Protein AF-A0A7C3MGQ8-F1 (afdb_monomer)

Solvent-accessible surface area (backbone atoms only — not comparable to full-atom values): 4516 Å² total; per-residue (Å²): 130,86,80,55,78,86,77,47,52,71,65,58,52,49,53,54,53,52,49,56,36,53,78,67,72,48,50,71,71,56,50,53,52,51,50,52,46,54,55,51,50,51,39,24,57,79,43,74,46,35,56,65,60,21,14,60,75,72,73,44,55,52,67,57,46,53,52,48,32,61,76,67,67,57,76,83,110

Structu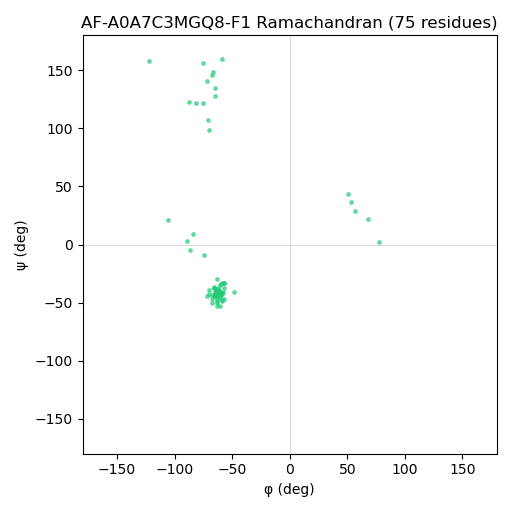re (mmCIF, N/CA/C/O backbone):
data_AF-A0A7C3MGQ8-F1
#
_entry.id   AF-A0A7C3MGQ8-F1
#
loop_
_atom_site.group_PDB
_atom_site.id
_atom_site.type_symbol
_atom_site.label_atom_id
_atom_site.label_alt_id
_atom_site.label_comp_id
_atom_site.label_asym_id
_atom_site.label_entity_id
_atom_site.label_seq_id
_atom_site.pdbx_PDB_ins_code
_atom_site.Cartn_x
_atom_site.Cartn_y
_atom_site.Cartn_z
_atom_site.occupancy
_atom_site.B_iso_or_equiv
_atom_site.auth_seq_id
_atom_site.auth_comp_id
_atom_site.auth_asym_id
_atom_site.auth_atom_id
_atom_site.pdbx_PDB_model_num
ATOM 1 N N . MET A 1 1 ? -32.702 1.546 -1.049 1.00 47.66 1 MET A N 1
ATOM 2 C CA . MET A 1 1 ? -31.938 0.414 -1.616 1.00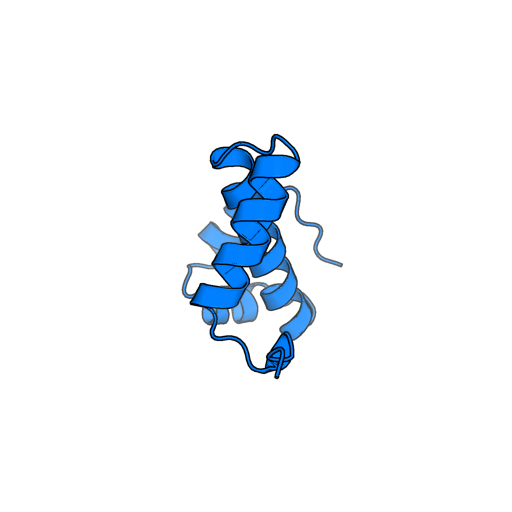 47.66 1 MET A CA 1
ATOM 3 C C . MET A 1 1 ? -30.507 0.551 -1.135 1.00 47.66 1 MET A C 1
ATOM 5 O O . MET A 1 1 ? -29.975 1.651 -1.237 1.00 47.66 1 MET A O 1
ATOM 9 N N . ALA A 1 2 ? -29.919 -0.489 -0.545 1.00 70.62 2 ALA A N 1
ATOM 10 C CA . ALA A 1 2 ? -28.493 -0.462 -0.229 1.00 70.62 2 ALA A CA 1
ATOM 11 C C . ALA A 1 2 ? -27.714 -0.409 -1.554 1.00 70.62 2 ALA A C 1
ATOM 13 O O . ALA A 1 2 ? -28.005 -1.192 -2.456 1.00 70.62 2 ALA A O 1
ATOM 14 N N . LYS A 1 3 ? -26.789 0.544 -1.707 1.00 73.62 3 LYS A N 1
ATOM 15 C CA . LYS A 1 3 ? -25.846 0.526 -2.834 1.00 73.62 3 LYS A CA 1
ATOM 16 C C . LYS A 1 3 ? -24.949 -0.705 -2.687 1.00 73.62 3 LYS A C 1
ATOM 18 O O . LYS A 1 3 ? -24.420 -0.945 -1.604 1.00 73.62 3 LYS A O 1
ATOM 23 N N . GLU A 1 4 ? -24.742 -1.441 -3.771 1.00 83.56 4 GLU A N 1
ATOM 24 C CA . GLU A 1 4 ? -23.726 -2.493 -3.829 1.00 83.56 4 GLU A CA 1
ATOM 25 C C . GLU A 1 4 ? -22.322 -1.872 -3.735 1.00 83.56 4 GLU A C 1
ATOM 27 O O . GLU A 1 4 ? -22.086 -0.774 -4.245 1.00 83.56 4 GLU A O 1
ATOM 32 N N . PHE A 1 5 ? -21.350 -2.582 -3.148 1.00 82.50 5 PHE A N 1
ATOM 33 C CA . PHE A 1 5 ? -19.991 -2.049 -2.955 1.00 82.50 5 PHE A CA 1
ATOM 34 C C . PHE A 1 5 ? -19.331 -1.602 -4.270 1.00 82.50 5 PHE A C 1
ATOM 36 O O . PHE A 1 5 ? -18.585 -0.625 -4.301 1.00 82.50 5 PHE A O 1
ATOM 43 N N . LYS A 1 6 ? -19.629 -2.279 -5.386 1.00 87.25 6 LYS A N 1
ATOM 44 C CA . LYS A 1 6 ? -19.112 -1.921 -6.716 1.00 87.25 6 LYS A CA 1
ATOM 45 C C . LYS A 1 6 ? -19.538 -0.513 -7.161 1.00 87.25 6 LYS A C 1
ATOM 47 O O . LYS A 1 6 ? -18.711 0.182 -7.751 1.00 87.25 6 LYS A O 1
ATOM 52 N N . ASP A 1 7 ? -20.746 -0.084 -6.790 1.00 93.50 7 ASP A N 1
ATOM 53 C CA . ASP A 1 7 ? -21.385 1.169 -7.221 1.00 93.50 7 ASP A CA 1
ATOM 54 C C . ASP A 1 7 ? -21.006 2.367 -6.332 1.00 93.50 7 ASP A C 1
ATOM 56 O O . ASP A 1 7 ? -21.384 3.510 -6.602 1.00 93.50 7 ASP A O 1
ATOM 60 N N . LEU A 1 8 ? -20.248 2.120 -5.261 1.00 94.81 8 LEU A N 1
ATOM 61 C CA . LEU A 1 8 ? -19.707 3.166 -4.406 1.00 94.81 8 LEU A CA 1
ATOM 62 C C . LEU A 1 8 ? -18.575 3.923 -5.112 1.00 94.81 8 LEU A C 1
ATOM 64 O O . LEU A 1 8 ? -17.695 3.343 -5.766 1.00 94.81 8 LEU A O 1
ATOM 68 N N . SER A 1 9 ? -18.560 5.235 -4.909 1.00 95.94 9 SER A N 1
ATOM 69 C CA . SER A 1 9 ? -17.423 6.091 -5.225 1.00 95.94 9 SER A CA 1
ATOM 70 C C . SER A 1 9 ? -16.177 5.645 -4.454 1.00 95.94 9 SER A C 1
ATOM 72 O O . SER A 1 9 ? -16.253 4.979 -3.419 1.00 95.94 9 SER A O 1
ATOM 74 N N . ILE A 1 10 ? -14.997 6.047 -4.933 1.00 94.56 10 ILE A N 1
ATOM 75 C CA . ILE A 1 10 ? -13.733 5.775 -4.228 1.00 94.56 10 ILE A CA 1
ATOM 76 C C . ILE A 1 10 ? -13.775 6.354 -2.809 1.00 94.56 10 ILE A C 1
ATOM 78 O O . ILE A 1 10 ? -13.279 5.723 -1.880 1.00 94.56 10 ILE A O 1
ATOM 82 N N . ARG A 1 11 ? -14.401 7.525 -2.628 1.00 95.31 11 ARG A N 1
ATOM 83 C CA . ARG A 1 11 ? -14.534 8.159 -1.316 1.00 95.31 11 ARG A CA 1
ATOM 84 C C . ARG A 1 11 ? -15.361 7.307 -0.354 1.00 95.31 11 ARG A C 1
ATOM 86 O O . ARG A 1 11 ? -14.887 7.033 0.740 1.00 95.31 11 ARG A O 1
ATOM 93 N N . GLU A 1 12 ? -16.539 6.851 -0.780 1.00 95.88 12 GLU A N 1
ATOM 94 C CA . GLU A 1 12 ? -17.400 5.969 0.024 1.00 95.88 12 GLU A CA 1
ATOM 95 C C . GLU A 1 12 ? -16.671 4.656 0.378 1.00 95.88 12 GLU A C 1
ATOM 97 O O . GLU A 1 12 ? -16.696 4.225 1.528 1.00 95.88 12 GLU A O 1
ATOM 102 N N . LYS A 1 13 ? -15.946 4.053 -0.577 1.00 95.50 13 LYS A N 1
ATOM 103 C CA . LYS A 1 13 ? -15.133 2.843 -0.335 1.00 95.50 13 LYS A CA 1
ATOM 104 C C . LYS A 1 13 ? -14.033 3.086 0.701 1.00 95.50 13 LYS A C 1
ATOM 106 O O . LYS A 1 13 ? -13.835 2.266 1.591 1.00 95.50 13 LYS A O 1
ATOM 111 N N . MET A 1 14 ? -13.336 4.218 0.600 1.00 95.75 14 MET A N 1
ATOM 112 C CA . MET A 1 14 ? -12.288 4.593 1.550 1.00 95.75 14 MET A CA 1
ATOM 113 C C . MET A 1 14 ? -12.838 4.849 2.953 1.00 95.75 14 MET A C 1
ATOM 115 O O . MET A 1 14 ? -12.185 4.493 3.925 1.00 95.75 14 MET A O 1
ATOM 119 N N . GLU A 1 15 ? -14.030 5.434 3.078 1.00 96.25 15 GLU A N 1
ATOM 120 C CA . GLU A 1 15 ? -14.665 5.659 4.382 1.00 96.25 15 GLU A CA 1
ATOM 121 C C . GLU A 1 15 ? -15.033 4.354 5.087 1.00 96.25 15 GLU A C 1
ATOM 123 O O . G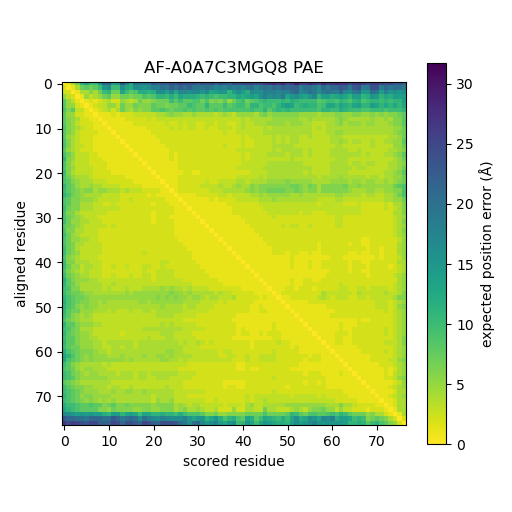LU A 1 15 ? -14.873 4.263 6.302 1.00 96.25 15 GLU A O 1
ATOM 128 N N . ILE A 1 16 ? -15.482 3.342 4.338 1.00 95.75 16 ILE A N 1
ATOM 129 C CA . ILE A 1 16 ? -15.754 2.005 4.882 1.00 95.75 16 ILE A CA 1
ATOM 130 C C . ILE A 1 16 ? -14.458 1.383 5.416 1.00 95.75 16 ILE A C 1
ATOM 132 O O . ILE A 1 16 ? -14.387 1.042 6.592 1.00 95.75 16 ILE A O 1
ATOM 136 N N . ILE A 1 17 ? -13.406 1.338 4.592 1.00 95.38 17 ILE A N 1
ATOM 137 C CA . ILE A 1 17 ? -12.111 0.751 4.977 1.00 95.38 17 ILE A CA 1
ATOM 138 C C . ILE A 1 17 ? -11.499 1.493 6.174 1.00 95.38 17 ILE A C 1
ATOM 140 O O . ILE A 1 17 ? -10.982 0.870 7.098 1.00 95.38 17 ILE A O 1
ATOM 144 N N . ALA A 1 18 ? -11.562 2.827 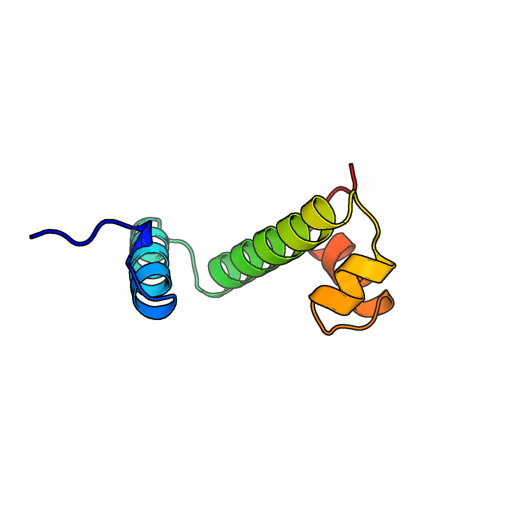6.186 1.00 96.06 18 ALA A N 1
ATOM 145 C CA . ALA A 1 18 ? -11.012 3.624 7.278 1.00 96.06 18 ALA A CA 1
ATOM 146 C C . ALA A 1 18 ? -11.715 3.339 8.614 1.00 96.06 18 ALA A C 1
ATOM 148 O O . ALA A 1 18 ? -11.040 3.246 9.639 1.00 96.06 18 ALA A O 1
ATOM 149 N N . LYS A 1 19 ? -13.044 3.167 8.608 1.00 96.88 19 LYS A N 1
ATOM 150 C CA . LYS A 1 19 ? -13.802 2.783 9.808 1.00 96.88 19 LYS A CA 1
ATOM 151 C C . LYS A 1 19 ? -13.392 1.399 10.305 1.00 96.88 19 LYS A C 1
ATOM 153 O O . LYS A 1 19 ? -13.040 1.274 11.472 1.00 96.88 19 LYS A O 1
ATOM 158 N N . GLU A 1 20 ? -13.335 0.405 9.418 1.00 96.31 20 GLU A N 1
ATOM 159 C CA . GLU A 1 20 ? -12.918 -0.964 9.765 1.00 96.31 20 GLU A CA 1
ATOM 160 C C . GLU A 1 20 ? -11.500 -1.007 10.364 1.00 96.31 20 GLU A C 1
ATOM 162 O O . GLU A 1 20 ? -11.246 -1.699 11.353 1.00 96.31 20 GLU A O 1
ATOM 167 N N . MET A 1 21 ? -10.568 -0.227 9.805 1.00 96.50 21 MET A N 1
ATOM 168 C CA . MET A 1 21 ? -9.204 -0.109 10.329 1.00 96.50 21 MET A CA 1
ATOM 169 C C . MET A 1 21 ? -9.175 0.527 11.726 1.00 96.50 21 MET A C 1
ATOM 171 O O . MET A 1 21 ? -8.466 0.036 12.604 1.00 96.50 21 MET A O 1
ATOM 175 N N . MET A 1 22 ? -9.964 1.582 11.955 1.00 95.38 22 MET A N 1
ATOM 176 C CA . MET A 1 22 ? -10.066 2.234 13.267 1.00 95.38 22 MET A CA 1
ATOM 177 C C . MET A 1 22 ? -10.674 1.308 14.325 1.00 95.38 22 MET A C 1
ATOM 179 O O . MET A 1 22 ? -10.159 1.237 15.439 1.00 95.38 22 MET A O 1
ATOM 183 N N . GLU A 1 23 ? -11.721 0.561 13.975 1.00 96.75 23 GLU A N 1
ATOM 184 C CA . GLU A 1 23 ? -12.341 -0.442 14.854 1.00 96.75 23 GLU A CA 1
ATOM 185 C C . GLU A 1 23 ? -11.373 -1.587 15.193 1.00 96.75 23 GLU A C 1
ATOM 187 O O . GLU A 1 23 ? -11.404 -2.133 16.295 1.00 96.75 23 GLU A O 1
ATOM 192 N N . SER A 1 24 ? -10.451 -1.892 14.278 1.00 95.56 24 SER A N 1
ATOM 193 C CA . SER A 1 24 ? -9.398 -2.899 14.451 1.00 95.56 24 SER A CA 1
ATOM 194 C C . SER A 1 24 ? -8.151 -2.379 15.185 1.00 95.56 24 SER A C 1
ATOM 196 O O . SER A 1 24 ? -7.147 -3.086 15.240 1.00 95.56 24 SER A O 1
ATOM 198 N N . ASN A 1 25 ? -8.183 -1.161 15.749 1.00 95.44 25 ASN A N 1
ATOM 199 C CA . ASN A 1 25 ? -7.038 -0.493 16.390 1.00 95.44 25 ASN A CA 1
ATOM 200 C C . ASN A 1 25 ? -5.802 -0.332 15.482 1.00 95.44 25 ASN A C 1
ATOM 202 O O . ASN A 1 25 ? -4.673 -0.284 15.968 1.00 95.44 25 ASN A O 1
ATOM 206 N N . ILE A 1 26 ? -5.999 -0.221 14.168 1.00 96.50 26 ILE A N 1
ATOM 207 C CA . ILE A 1 26 ? -4.916 0.068 13.225 1.00 96.50 26 ILE A CA 1
ATOM 208 C C . ILE A 1 26 ? -4.664 1.575 13.236 1.00 96.50 26 ILE A C 1
ATOM 210 O O . ILE A 1 26 ? -5.552 2.376 12.926 1.00 96.50 26 ILE A O 1
ATOM 214 N N . TYR A 1 27 ? -3.438 1.984 13.559 1.00 95.94 27 TYR A N 1
ATOM 215 C CA . TYR A 1 27 ? -3.086 3.399 13.551 1.00 95.94 27 TYR A CA 1
ATOM 216 C C . TYR A 1 27 ? -2.910 3.923 12.123 1.00 95.94 27 TYR A C 1
ATOM 218 O O . TYR A 1 27 ? -2.545 3.194 11.202 1.00 95.94 27 TYR A O 1
ATOM 226 N N . LEU A 1 28 ? -3.077 5.238 11.940 1.00 95.69 28 LEU A N 1
ATOM 227 C CA . LEU A 1 28 ? -2.965 5.901 10.633 1.00 95.69 28 LEU A CA 1
ATOM 228 C C . LEU A 1 28 ? -1.692 5.510 9.863 1.00 95.69 28 LEU A C 1
ATOM 230 O O . LEU A 1 28 ? -1.733 5.287 8.656 1.00 95.69 28 LEU A O 1
ATOM 234 N N . ARG A 1 29 ? -0.552 5.409 10.555 1.00 95.62 29 ARG A N 1
ATOM 235 C CA . ARG A 1 29 ? 0.726 5.039 9.933 1.00 95.62 29 ARG A CA 1
ATOM 236 C C . ARG A 1 29 ? 0.705 3.619 9.362 1.00 95.62 29 ARG A C 1
ATOM 238 O O . ARG A 1 29 ? 1.266 3.392 8.293 1.00 95.62 29 ARG A O 1
ATOM 245 N N . GLU A 1 30 ? 0.078 2.685 10.065 1.00 95.69 30 GLU A N 1
ATOM 246 C CA . GLU A 1 30 ? -0.056 1.292 9.637 1.00 95.69 30 GLU A CA 1
ATOM 247 C C . GLU A 1 30 ? -1.040 1.186 8.472 1.00 95.69 30 GLU A C 1
ATOM 249 O O . GLU A 1 30 ? -0.712 0.577 7.459 1.00 95.69 30 GLU A O 1
ATOM 254 N N . ALA A 1 31 ? -2.177 1.882 8.559 1.00 96.25 31 ALA A N 1
ATOM 255 C CA . ALA A 1 31 ? -3.169 1.957 7.490 1.00 96.25 31 ALA A CA 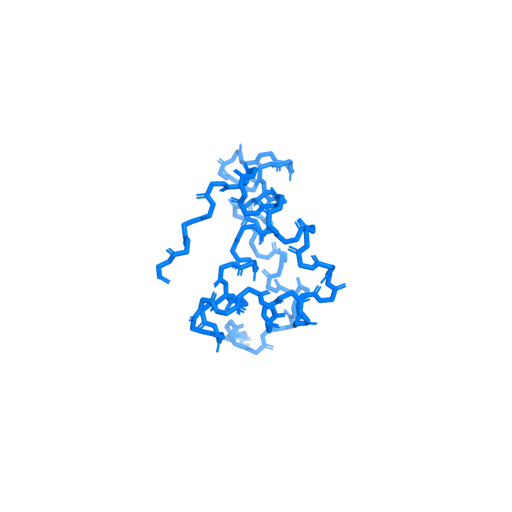1
ATOM 256 C C . ALA A 1 31 ? -2.574 2.495 6.177 1.00 96.25 31 ALA A C 1
ATOM 258 O O . ALA A 1 31 ? -2.757 1.900 5.116 1.00 96.25 31 ALA A O 1
ATOM 259 N N . LEU A 1 32 ? -1.812 3.594 6.240 1.00 96.31 32 LEU A N 1
ATOM 260 C CA . LEU A 1 32 ? -1.136 4.159 5.068 1.00 96.31 32 LEU A CA 1
ATOM 261 C C . LEU A 1 32 ? -0.075 3.210 4.502 1.00 96.31 32 LEU A C 1
ATOM 263 O O . LEU A 1 32 ? 0.033 3.075 3.284 1.00 96.31 32 LEU A O 1
ATOM 267 N N . SER A 1 33 ? 0.687 2.543 5.374 1.00 95.75 33 SER A N 1
ATOM 268 C CA . SER A 1 33 ? 1.689 1.558 4.963 1.00 95.75 33 SER A CA 1
ATOM 269 C C . SER A 1 33 ? 1.048 0.358 4.264 1.00 95.75 33 SER A C 1
ATOM 271 O O . SER A 1 33 ? 1.567 -0.107 3.249 1.00 95.75 33 SER A O 1
ATOM 273 N N . GLU A 1 34 ? -0.073 -0.141 4.785 1.00 95.94 34 GLU A N 1
ATOM 274 C CA 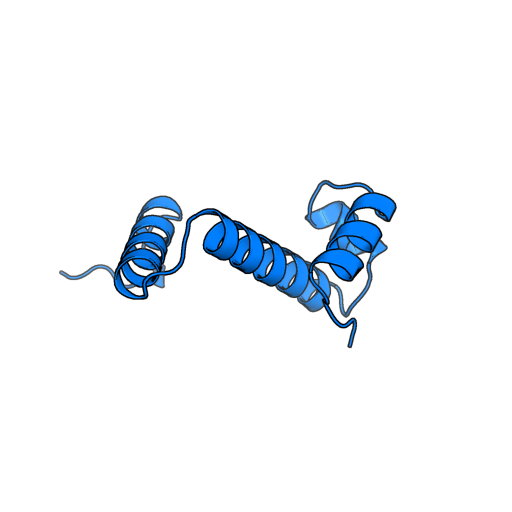. GLU A 1 34 ? -0.785 -1.281 4.208 1.00 95.94 34 GLU A CA 1
ATOM 275 C C . GLU A 1 34 ? -1.453 -0.900 2.884 1.00 95.94 34 GLU A C 1
ATOM 277 O O . GLU A 1 34 ? -1.315 -1.618 1.893 1.00 95.94 34 GLU A O 1
ATOM 282 N N . PHE A 1 35 ? -2.086 0.276 2.816 1.00 96.00 35 PHE A N 1
ATOM 283 C CA . PHE A 1 35 ? -2.639 0.789 1.565 1.00 96.00 35 PHE A CA 1
ATOM 284 C C . PHE A 1 35 ? -1.559 0.934 0.489 1.00 96.00 35 PHE A C 1
ATOM 286 O O . PHE A 1 35 ? -1.738 0.457 -0.631 1.00 96.00 35 PHE A O 1
ATOM 293 N N . GLU A 1 36 ? -0.422 1.554 0.818 1.00 96.44 36 GLU A N 1
ATOM 294 C CA . GLU A 1 36 ? 0.682 1.723 -0.127 1.00 96.44 36 GLU A CA 1
ATOM 295 C C . GLU A 1 36 ? 1.204 0.372 -0.630 1.00 96.44 36 GLU A C 1
ATOM 297 O O . GLU A 1 36 ? 1.443 0.199 -1.830 1.00 96.44 36 GLU A O 1
ATOM 302 N N . LYS A 1 37 ? 1.334 -0.606 0.270 1.00 96.50 37 LYS A N 1
ATOM 303 C CA . LYS A 1 37 ? 1.763 -1.959 -0.070 1.00 96.50 37 LYS A CA 1
ATOM 304 C C . LYS A 1 37 ? 0.801 -2.628 -1.052 1.00 96.50 37 LYS A C 1
ATOM 306 O O . LYS A 1 37 ? 1.240 -3.060 -2.118 1.00 96.50 37 LYS A O 1
ATOM 311 N N . VAL A 1 38 ? -0.496 -2.647 -0.739 1.00 96.38 38 VAL A N 1
ATOM 312 C CA . VAL A 1 38 ? -1.538 -3.218 -1.609 1.00 96.38 38 VAL A CA 1
ATOM 313 C C . VAL A 1 38 ? -1.561 -2.514 -2.968 1.00 96.38 38 VAL A C 1
ATOM 315 O O . VAL A 1 38 ? -1.635 -3.167 -4.010 1.00 96.38 38 VAL A O 1
ATOM 318 N N . PHE A 1 39 ? -1.437 -1.185 -2.985 1.00 96.12 39 PHE A N 1
ATOM 319 C CA . PHE A 1 39 ? -1.444 -0.394 -4.215 1.00 96.12 39 PHE A CA 1
ATOM 320 C C . PHE A 1 39 ? -0.271 -0.755 -5.142 1.00 96.12 39 PHE A C 1
ATOM 322 O O . PHE A 1 39 ? -0.455 -0.962 -6.345 1.00 96.12 39 PHE A O 1
ATOM 329 N N . ILE A 1 40 ? 0.931 -0.911 -4.578 1.00 96.62 40 ILE A N 1
ATOM 330 C CA . ILE A 1 40 ? 2.123 -1.340 -5.320 1.00 96.62 40 ILE A CA 1
ATOM 331 C C . ILE A 1 40 ? 1.989 -2.792 -5.804 1.00 96.62 40 ILE A C 1
ATOM 333 O O . ILE A 1 40 ? 2.328 -3.087 -6.952 1.00 96.62 40 ILE A O 1
ATOM 337 N N . GLU A 1 41 ? 1.490 -3.701 -4.964 1.00 96.44 41 GLU A N 1
ATOM 338 C CA . GLU A 1 41 ? 1.300 -5.112 -5.320 1.00 96.44 41 GLU A CA 1
ATOM 339 C C . GLU A 1 41 ? 0.315 -5.288 -6.482 1.00 96.44 41 GLU A C 1
ATOM 341 O O . GLU A 1 41 ? 0.580 -6.069 -7.399 1.00 96.44 41 GLU A O 1
ATOM 346 N N . ILE A 1 42 ? -0.777 -4.516 -6.509 1.00 96.62 42 ILE A N 1
ATOM 347 C CA . ILE A 1 42 ? -1.730 -4.511 -7.626 1.00 96.62 42 ILE A CA 1
ATOM 348 C C . ILE A 1 42 ? -1.054 -4.029 -8.914 1.00 96.62 42 ILE A C 1
ATOM 350 O O . ILE A 1 42 ? -1.174 -4.692 -9.947 1.00 96.62 42 ILE A O 1
ATOM 354 N N . ALA A 1 43 ? -0.299 -2.927 -8.867 1.00 96.62 43 ALA A N 1
ATOM 355 C CA . ALA A 1 43 ? 0.411 -2.412 -10.040 1.00 96.62 43 ALA A CA 1
ATOM 356 C C . ALA A 1 43 ? 1.439 -3.421 -10.587 1.00 96.62 43 ALA A C 1
ATOM 358 O O . ALA A 1 43 ? 1.564 -3.603 -11.801 1.00 96.62 43 ALA A O 1
ATOM 359 N N . LEU A 1 44 ? 2.150 -4.123 -9.699 1.00 95.88 44 LEU A N 1
ATOM 360 C CA . LEU A 1 44 ? 3.056 -5.205 -10.082 1.00 95.88 44 LEU A CA 1
ATOM 361 C C . LEU A 1 44 ? 2.295 -6.383 -10.696 1.00 95.88 44 LEU A C 1
ATOM 363 O O . LEU A 1 44 ? 2.721 -6.895 -11.730 1.00 95.88 44 LEU A O 1
ATOM 367 N N . LYS A 1 45 ? 1.166 -6.793 -10.108 1.00 95.81 45 LYS A N 1
ATOM 368 C CA . LYS A 1 45 ? 0.339 -7.901 -10.607 1.00 95.81 45 LYS A CA 1
ATOM 369 C C . LYS A 1 45 ? -0.199 -7.625 -12.012 1.00 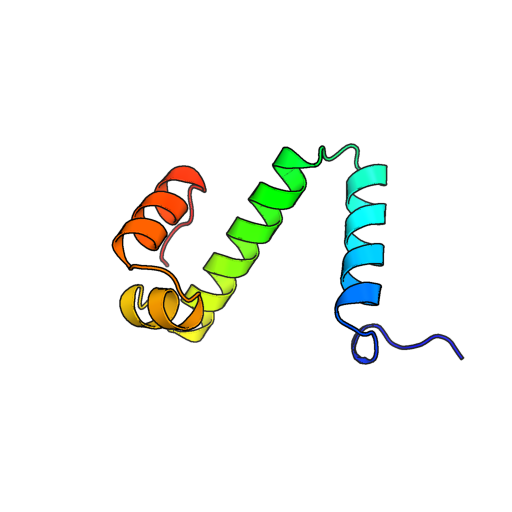95.81 45 LYS A C 1
ATOM 371 O O . LYS A 1 45 ? -0.099 -8.499 -12.868 1.00 95.81 45 LYS A O 1
ATOM 376 N N . ILE A 1 46 ? -0.699 -6.413 -12.266 1.00 96.44 46 ILE A N 1
ATOM 377 C CA . ILE A 1 46 ? -1.196 -5.976 -13.585 1.00 96.44 46 ILE A CA 1
ATOM 378 C C . ILE A 1 46 ? -0.106 -6.074 -14.660 1.00 96.44 46 ILE A C 1
ATOM 380 O O . ILE A 1 46 ? -0.394 -6.368 -15.818 1.00 96.44 46 ILE A O 1
ATOM 384 N N . HIS A 1 47 ? 1.152 -5.847 -14.284 1.00 95.38 47 HIS A N 1
ATOM 385 C CA . HIS A 1 47 ? 2.289 -5.876 -15.198 1.00 95.38 47 HIS A CA 1
ATOM 386 C C . HIS A 1 47 ? 3.173 -7.122 -15.054 1.00 95.38 47 HIS A C 1
ATOM 388 O O . HIS A 1 47 ? 4.336 -7.077 -15.461 1.00 95.38 47 HIS A O 1
ATOM 394 N N . ASN A 1 48 ? 2.652 -8.219 -14.489 1.00 93.44 48 ASN A N 1
ATOM 395 C CA . ASN A 1 48 ? 3.363 -9.496 -14.329 1.00 93.44 48 ASN A CA 1
ATOM 396 C C . ASN A 1 48 ? 4.754 -9.332 -13.680 1.00 93.44 48 ASN A C 1
ATOM 398 O O . ASN A 1 48 ? 5.750 -9.861 -14.166 1.00 93.44 48 ASN A O 1
ATOM 402 N N . GLY A 1 49 ? 4.844 -8.514 -12.631 1.00 91.38 49 GLY A N 1
ATOM 403 C CA . GLY A 1 49 ? 6.094 -8.243 -11.917 1.00 91.38 49 GLY A CA 1
ATOM 404 C C . GLY A 1 49 ? 7.045 -7.269 -12.627 1.00 91.38 49 GLY A C 1
ATOM 405 O O . GLY A 1 49 ? 8.122 -6.971 -12.106 1.00 91.38 49 GLY A O 1
ATOM 406 N N . ASN A 1 50 ? 6.677 -6.709 -13.788 1.00 94.25 50 ASN A N 1
ATOM 407 C CA . ASN A 1 50 ? 7.519 -5.742 -14.490 1.00 94.25 50 ASN A CA 1
ATOM 408 C C . ASN A 1 50 ? 7.578 -4.403 -13.735 1.00 94.25 50 ASN A C 1
ATOM 410 O O . ASN A 1 50 ? 6.719 -3.531 -13.882 1.00 94.25 50 ASN A O 1
ATOM 414 N N . LYS A 1 51 ? 8.659 -4.220 -12.972 1.00 93.88 51 LYS A N 1
ATOM 415 C CA . LYS A 1 51 ? 8.908 -3.034 -12.137 1.00 93.88 51 LYS A CA 1
ATOM 416 C C . LYS A 1 51 ? 8.960 -1.731 -12.934 1.00 93.88 51 LYS A C 1
ATOM 418 O O . LYS A 1 51 ? 8.536 -0.697 -12.431 1.00 93.88 51 LYS A O 1
ATOM 423 N N . PHE A 1 52 ? 9.454 -1.751 -14.173 1.00 95.75 52 PHE A N 1
ATOM 424 C CA . PHE A 1 52 ? 9.488 -0.543 -14.996 1.00 95.75 52 PHE A CA 1
ATOM 425 C C . PHE A 1 52 ? 8.071 -0.093 -15.366 1.00 95.75 52 PHE A C 1
ATOM 427 O O . PHE A 1 52 ? 7.711 1.053 -15.099 1.00 95.75 52 PHE A O 1
ATOM 434 N N . LYS A 1 53 ? 7.241 -1.003 -15.890 1.00 96.81 53 LYS A N 1
ATOM 435 C CA . LYS A 1 53 ? 5.842 -0.705 -16.233 1.00 96.81 53 LYS A CA 1
ATOM 436 C C . LYS A 1 53 ? 5.022 -0.334 -14.993 1.00 96.81 53 LYS A C 1
ATOM 438 O O . LYS A 1 53 ? 4.337 0.682 -15.012 1.00 96.81 53 LYS A O 1
ATOM 443 N N . ALA A 1 54 ? 5.192 -1.064 -13.889 1.00 96.94 54 ALA A N 1
ATOM 444 C CA . ALA A 1 54 ? 4.555 -0.735 -12.614 1.00 96.94 54 ALA A CA 1
ATOM 445 C C . ALA A 1 54 ? 4.953 0.658 -12.105 1.00 96.94 54 ALA A C 1
ATOM 447 O O . ALA A 1 54 ? 4.087 1.425 -11.704 1.00 96.94 54 ALA A O 1
ATOM 448 N N . SER A 1 55 ? 6.235 1.038 -12.187 1.00 97.19 55 SER A N 1
ATOM 449 C CA . SER A 1 55 ? 6.674 2.381 -11.778 1.00 97.19 55 SER A CA 1
ATOM 450 C C . SER A 1 55 ? 6.024 3.485 -12.617 1.00 97.19 55 SER A C 1
ATOM 452 O O . SER A 1 55 ? 5.613 4.508 -12.076 1.00 97.19 55 SER A O 1
ATOM 454 N N . LYS A 1 56 ? 5.843 3.244 -13.925 1.00 97.75 56 LYS A N 1
ATOM 455 C CA . LYS A 1 56 ? 5.130 4.164 -14.816 1.00 97.75 56 LYS A CA 1
ATOM 456 C C . LYS A 1 56 ? 3.650 4.281 -14.453 1.00 97.75 56 LYS A C 1
ATOM 458 O O . LYS A 1 56 ? 3.162 5.401 -14.381 1.00 97.75 56 LYS A O 1
ATOM 463 N N . MET A 1 57 ? 2.972 3.166 -14.169 1.00 96.81 57 MET A N 1
ATOM 464 C CA . MET A 1 57 ? 1.567 3.168 -13.736 1.00 96.81 57 MET A CA 1
ATOM 465 C C . MET A 1 57 ? 1.375 3.889 -12.396 1.00 96.81 57 MET A C 1
ATOM 467 O O . MET A 1 57 ? 0.423 4.641 -12.228 1.00 96.81 57 MET A O 1
ATOM 471 N N . LEU A 1 58 ? 2.303 3.690 -11.461 1.00 96.75 58 LEU A N 1
ATOM 472 C CA . LEU A 1 58 ? 2.297 4.335 -10.148 1.00 96.75 58 LEU A CA 1
ATOM 473 C C . LEU A 1 58 ? 2.701 5.819 -10.198 1.00 96.75 58 LEU A C 1
ATOM 475 O O . LEU A 1 58 ? 2.618 6.498 -9.179 1.00 96.75 58 LEU A O 1
ATOM 479 N N . GLY A 1 59 ? 3.177 6.325 -11.341 1.00 97.25 59 GLY A N 1
ATOM 480 C CA . GLY A 1 59 ? 3.633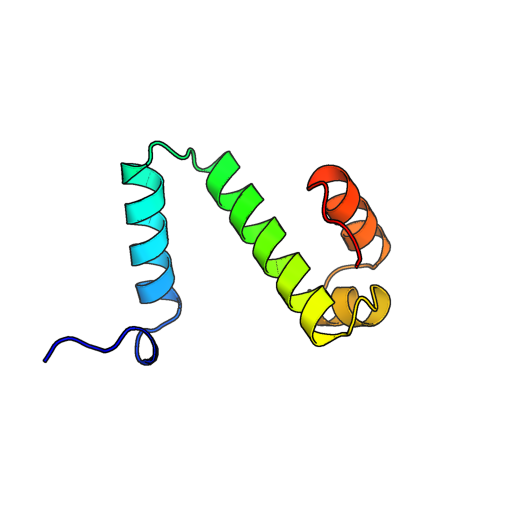 7.711 -11.475 1.00 97.25 59 GLY A CA 1
ATOM 481 C C . GLY A 1 59 ? 4.914 8.028 -10.695 1.00 97.25 59 GLY A C 1
ATOM 482 O O . GLY A 1 59 ? 5.174 9.188 -10.388 1.00 97.25 59 GLY A O 1
ATOM 483 N N . ILE A 1 60 ? 5.728 7.018 -10.370 1.00 97.19 60 ILE A N 1
ATOM 484 C CA . ILE A 1 60 ? 6.964 7.179 -9.590 1.00 97.19 60 ILE A CA 1
ATOM 485 C C . ILE A 1 60 ? 8.183 6.676 -10.358 1.00 97.19 60 ILE A C 1
ATOM 487 O O . ILE A 1 60 ? 8.100 5.844 -11.260 1.00 97.19 60 ILE A O 1
ATOM 491 N N . HIS A 1 61 ? 9.367 7.154 -9.979 1.00 97.25 61 HIS A N 1
ATOM 492 C CA . HIS A 1 61 ? 10.602 6.634 -10.549 1.00 97.25 61 HIS A CA 1
ATOM 493 C C . HIS A 1 61 ? 10.840 5.174 -10.118 1.00 97.25 61 HIS A C 1
ATOM 495 O O . HIS A 1 61 ? 10.554 4.786 -8.983 1.00 97.25 61 HIS A O 1
ATOM 501 N N . ARG A 1 62 ? 11.441 4.357 -10.994 1.00 94.94 62 ARG A N 1
ATOM 502 C CA . ARG A 1 62 ? 11.738 2.937 -10.716 1.00 94.94 62 ARG A CA 1
ATOM 503 C C . ARG A 1 62 ? 12.600 2.724 -9.464 1.00 94.94 62 ARG A C 1
ATOM 505 O O . ARG A 1 62 ? 12.422 1.731 -8.768 1.00 94.94 62 ARG A O 1
ATOM 512 N N . ASN A 1 63 ? 13.506 3.659 -9.162 1.00 95.44 63 ASN A N 1
ATOM 513 C CA . ASN A 1 63 ? 14.351 3.591 -7.961 1.00 95.44 63 ASN A CA 1
ATOM 514 C C . ASN A 1 63 ? 13.516 3.818 -6.695 1.00 95.44 63 ASN A C 1
ATOM 516 O O . ASN A 1 63 ? 13.714 3.129 -5.701 1.00 95.44 63 ASN A O 1
ATOM 520 N N . THR A 1 64 ? 12.548 4.737 -6.754 1.00 97.44 64 THR A N 1
ATOM 521 C CA . THR A 1 64 ? 11.592 4.972 -5.667 1.00 97.44 64 THR A CA 1
ATOM 522 C C . THR A 1 64 ? 10.731 3.737 -5.443 1.00 97.44 64 THR A C 1
ATOM 524 O O . THR A 1 64 ? 10.574 3.311 -4.304 1.00 97.44 64 THR A O 1
ATOM 527 N N . LEU A 1 65 ? 10.240 3.113 -6.521 1.00 96.81 65 LEU A N 1
ATOM 528 C CA . LEU A 1 65 ? 9.513 1.848 -6.428 1.00 96.81 65 LEU A CA 1
ATOM 529 C C . LEU A 1 65 ? 10.372 0.755 -5.778 1.00 96.81 65 LEU A C 1
ATOM 531 O O . LEU A 1 65 ? 9.913 0.099 -4.851 1.00 96.81 65 LEU A O 1
ATOM 535 N N . ALA A 1 66 ? 11.621 0.579 -6.217 1.00 94.62 66 ALA A N 1
ATOM 536 C CA . ALA A 1 66 ? 12.526 -0.416 -5.640 1.00 94.62 66 ALA A CA 1
ATOM 537 C C . ALA A 1 66 ? 12.783 -0.170 -4.141 1.00 94.62 66 ALA A C 1
ATOM 539 O O . ALA A 1 66 ? 12.725 -1.108 -3.349 1.00 94.62 66 ALA A O 1
ATOM 540 N N . GLY A 1 67 ? 12.998 1.089 -3.742 1.00 96.75 67 GLY A N 1
ATOM 541 C CA . GLY A 1 67 ? 13.137 1.471 -2.336 1.00 96.75 67 GLY A CA 1
ATOM 542 C C . GLY A 1 67 ? 11.888 1.143 -1.515 1.00 96.75 67 GLY A C 1
ATOM 543 O O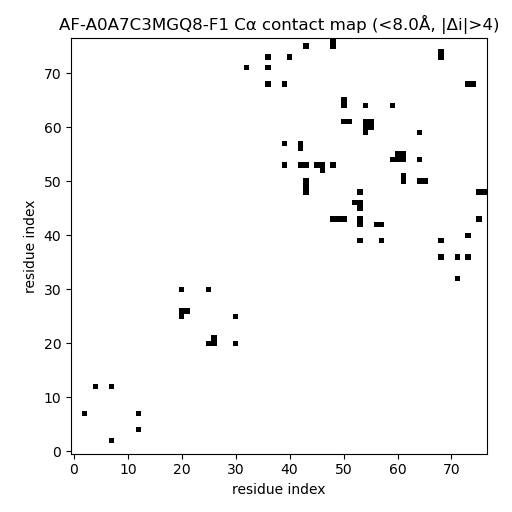 . GLY A 1 67 ? 12.000 0.513 -0.465 1.00 96.75 67 GLY A O 1
ATOM 544 N N . LYS A 1 68 ? 10.700 1.484 -2.031 1.00 96.12 68 LYS A N 1
ATOM 545 C CA . LYS A 1 68 ? 9.411 1.185 -1.386 1.00 96.12 68 LYS A CA 1
ATOM 546 C C . LYS A 1 68 ? 9.144 -0.314 -1.273 1.00 96.12 68 LYS A C 1
ATOM 548 O O . LYS A 1 68 ? 8.716 -0.780 -0.224 1.00 96.12 68 LYS A O 1
ATOM 553 N N . MET A 1 69 ? 9.449 -1.090 -2.313 1.00 95.44 69 MET A N 1
ATOM 554 C CA . MET A 1 69 ? 9.330 -2.551 -2.269 1.00 95.44 69 MET A CA 1
ATOM 555 C C . MET A 1 69 ? 10.199 -3.157 -1.163 1.00 95.44 69 MET A C 1
ATOM 557 O O . MET A 1 69 ? 9.740 -4.045 -0.448 1.00 95.44 69 MET A O 1
ATOM 561 N N . ASN A 1 70 ? 11.425 -2.655 -0.988 1.00 95.19 70 ASN A N 1
ATOM 562 C CA . ASN A 1 70 ? 12.319 -3.115 0.072 1.00 95.19 70 ASN A CA 1
ATOM 563 C C . ASN A 1 70 ? 11.799 -2.726 1.463 1.00 95.19 70 ASN A C 1
ATOM 565 O O . ASN A 1 70 ? 11.746 -3.578 2.348 1.00 95.19 70 ASN A O 1
ATOM 569 N N . SER A 1 71 ? 11.376 -1.470 1.659 1.00 94.50 71 SER A N 1
ATOM 570 C CA . SER A 1 71 ? 10.877 -1.002 2.960 1.00 94.50 71 SER A CA 1
ATOM 571 C C . SER A 1 71 ? 9.578 -1.693 3.377 1.00 94.50 71 SER A C 1
ATOM 573 O O . SER A 1 71 ? 9.401 -2.010 4.549 1.00 94.50 71 SER A O 1
ATOM 575 N N . LEU A 1 72 ? 8.691 -1.967 2.416 1.00 93.75 72 LEU A N 1
ATOM 576 C CA . LEU A 1 72 ? 7.391 -2.611 2.637 1.00 93.75 72 LEU A CA 1
ATOM 577 C C . LEU A 1 72 ? 7.456 -4.146 2.550 1.00 93.75 72 LEU A C 1
ATOM 579 O O . LEU A 1 72 ? 6.428 -4.815 2.655 1.00 93.75 72 LEU A O 1
ATOM 583 N N . LYS A 1 73 ? 8.656 -4.716 2.362 1.00 92.38 73 LYS A N 1
ATOM 584 C CA . LYS A 1 73 ? 8.903 -6.165 2.238 1.00 92.38 73 LYS A CA 1
ATOM 585 C C . LYS A 1 73 ? 8.035 -6.837 1.160 1.00 92.38 73 LYS A C 1
ATOM 587 O O . LYS A 1 73 ? 7.602 -7.980 1.321 1.00 92.38 73 LYS A O 1
ATOM 592 N N . ILE A 1 74 ? 7.797 -6.137 0.051 1.00 90.56 74 ILE A N 1
ATOM 593 C CA . ILE A 1 74 ? 7.010 -6.633 -1.084 1.00 90.56 74 ILE A CA 1
ATOM 594 C C . ILE A 1 74 ? 7.848 -7.644 -1.863 1.00 90.56 74 ILE A C 1
ATOM 596 O O . ILE A 1 74 ? 8.922 -7.324 -2.380 1.00 90.56 74 ILE A O 1
ATOM 600 N N . LYS A 1 75 ? 7.341 -8.872 -1.987 1.00 80.31 75 LYS A N 1
ATOM 601 C CA . LYS A 1 75 ? 7.990 -9.918 -2.782 1.00 80.31 75 LYS A CA 1
ATOM 602 C C . LYS A 1 75 ? 7.530 -9.813 -4.233 1.00 80.31 75 LYS A C 1
ATOM 604 O O . LYS A 1 75 ? 6.345 -9.913 -4.528 1.00 80.31 75 LYS A O 1
ATOM 609 N N . SER A 1 76 ? 8.485 -9.647 -5.143 1.00 64.56 76 SER A N 1
ATOM 610 C CA . SER A 1 76 ? 8.256 -9.883 -6.570 1.00 64.56 76 SER A CA 1
ATOM 611 C C . SER A 1 76 ? 8.112 -11.392 -6.759 1.00 64.56 76 SER A C 1
ATOM 613 O O . SER A 1 76 ? 9.103 -12.101 -6.593 1.00 64.56 76 SER A O 1
ATOM 615 N N . LYS A 1 77 ? 6.897 -11.880 -7.021 1.00 56.72 77 LYS A N 1
ATOM 616 C CA . LYS A 1 77 ? 6.706 -13.225 -7.582 1.00 56.72 77 LYS A CA 1
ATOM 617 C C . LYS A 1 77 ? 7.005 -13.208 -9.074 1.00 56.72 77 LYS A C 1
ATOM 619 O O . LYS A 1 77 ? 6.749 -12.151 -9.696 1.00 56.72 77 LYS A O 1
#

Radius of gyration: 14.74 Å; Cα contacts (8 Å, |Δi|>4): 43; chains: 1; bounding box: 46×21×33 Å

Foldseek 3Di:
DDDDLVRDDPVRVVVVVVVVCVVVVNDPVNVVLVVVLVLLVVLCVVVLNPLCSSCVVVVHDSVVSVVSCVVSVPDRD

Nearest PDB structures (foldseek):
  4fth-assembly1_B  TM=9.853E-01  e=1.950E-02  Aquifex aeolicus
  4fth-assembly1_A  TM=9.832E-01  e=2.066E-02  Aquifex aeolicus
  1ety-assembly1_B  TM=7.991E-01  e=2.190E-02  Escherichia coli
  1etv-assembly1_B  TM=7.256E-01  e=3.104E-02  Escherichia coli
  2m8g-assembly1_X  TM=9.432E-01  e=1.775E-01  Aquifex aeolicus VF5

Mean predicted aligned error: 4.15 Å

Sequence (77 aa):
MAKEFKDLSIREKMEIIAKEMMESNIYLREALSEFEKVFIEIALKIHNGNKFKASKMLGIHRNTLAGKMNSLKIKSK

pLDDT: mean 92.93, std 8.88, range [47.66, 97.75]

Secondary structure (DSSP, 8-state):
-PPPGGGS-HHHHHHHHHHHHHHTT--HHHHHHHHHHHHHHHHHHHTTT-HHHHHHHTTS-HHHHHHHHHHTT----